Protein AF-A0A0R2KWH1-F1 (afdb_monomer)

Foldseek 3Di:
DDDDPDDPPDQDDPVLLVQLLVLVVPDPDCVLVDDDPDPVRVVVVCVVCVVVCQVVSCVSHDPPDRCPPPRSVVSNCVNSDPDDD

Solvent-accessible surface area (backbone atoms only — not comparable to full-atom values): 5504 Å² total; per-residue (Å²): 136,85,80,73,93,81,72,98,82,69,74,79,51,70,69,55,51,49,54,52,49,56,42,56,70,68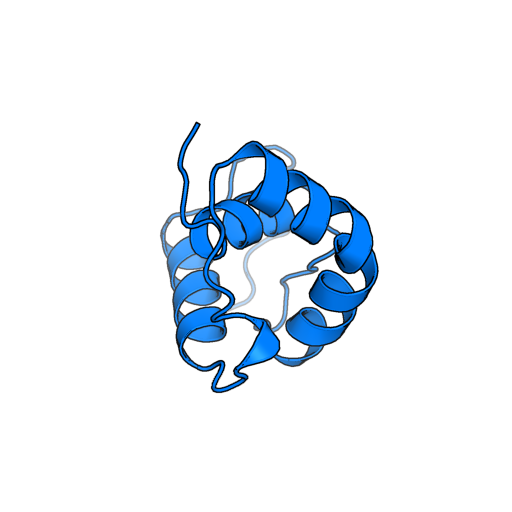,61,89,54,73,82,77,66,67,86,62,93,47,58,66,60,42,51,51,52,46,66,75,41,42,72,56,52,34,62,58,47,46,78,58,47,61,93,93,60,52,46,84,39,68,68,53,32,52,54,51,49,66,70,67,51,88,62,82,132

Secondary structure (DSSP, 8-state):
----S--TT----HHHHHHHHHHHHT---GGGGPPPSSHHHHHHHHHHHHHHHHHHHTTTSPTT--TTSHHHHHHHHHHH-SS--

Organism: NCBI:txid331679

Sequence (85 aa):
MYLKKGDNNLALSQQQKEAIRDALLAIDDPYYFNTFKNAQDEDEWMRINEAYIQSDLQRLMPEGFDTRDLDVWRVIRSFLKQYDE

pLDDT: mean 83.51, std 15.12, range [39.31, 94.75]

Nearest PDB structures (foldseek):
  3u1k-assembly2_D  TM=3.398E-01  e=3.896E+00  Homo sapiens
  6am0-assembly1_A  TM=3.342E-01  e=7.378E+00  Kluyveromyces lactis NRRL Y-1140
  3u1k-assembly2_B  TM=2.979E-01  e=8.286E+00  Homo sapiens

Radius of gyration: 13.66 Å; Cα contacts (8 Å, |Δi|>4): 45; chains: 1; bounding box: 36×22×32 Å

Mean predicted aligned error: 6.97 Å

Structure (mmCIF, N/CA/C/O backbone):
data_AF-A0A0R2KWH1-F1
#
_entry.id   AF-A0A0R2KWH1-F1
#
loop_
_atom_site.group_PDB
_atom_site.id
_atom_site.type_symbol
_atom_site.label_atom_id
_atom_site.label_alt_id
_atom_site.label_comp_id
_atom_site.label_asym_id
_atom_site.label_entity_id
_atom_site.label_seq_id
_atom_site.pdbx_PDB_ins_code
_atom_site.Cartn_x
_atom_site.Cartn_y
_atom_site.Cartn_z
_atom_site.occupancy
_atom_site.B_iso_or_equiv
_atom_site.auth_seq_id
_atom_site.auth_comp_id
_atom_site.auth_asym_id
_atom_site.auth_atom_id
_atom_site.pdbx_PDB_model_num
ATOM 1 N N . MET A 1 1 ? -20.853 -3.508 16.307 1.00 39.31 1 MET A N 1
ATOM 2 C CA . MET A 1 1 ? -20.212 -2.934 17.510 1.00 39.31 1 MET A CA 1
ATOM 3 C C . MET A 1 1 ? -19.355 -1.779 17.014 1.00 39.31 1 MET A C 1
ATOM 5 O O . MET A 1 1 ? -18.295 -2.021 16.463 1.00 39.31 1 MET A O 1
ATOM 9 N N . TYR A 1 2 ? -19.888 -0.557 17.039 1.00 48.03 2 TYR A N 1
ATOM 10 C CA . TYR A 1 2 ? -19.227 0.611 16.449 1.00 48.03 2 TYR A CA 1
ATOM 11 C C . TYR A 1 2 ? -18.203 1.155 17.446 1.00 48.03 2 TYR A C 1
ATOM 13 O O . TYR A 1 2 ? -18.573 1.572 18.545 1.00 48.03 2 TYR A O 1
ATOM 21 N N . LEU A 1 3 ? -16.918 1.085 17.093 1.00 48.06 3 LEU A N 1
ATOM 22 C CA . LEU A 1 3 ? -15.845 1.621 17.921 1.00 48.06 3 LEU A CA 1
ATOM 23 C C . LEU A 1 3 ? -15.915 3.151 17.933 1.00 48.06 3 LEU A C 1
ATOM 25 O O . LEU A 1 3 ? -16.086 3.812 16.910 1.00 48.06 3 LEU A O 1
ATOM 29 N N . LYS A 1 4 ? -15.854 3.675 19.158 1.00 41.34 4 LYS A N 1
ATOM 30 C CA . LYS A 1 4 ? -15.959 5.082 19.531 1.00 41.34 4 LYS A CA 1
ATOM 31 C C . LYS A 1 4 ? -14.971 5.952 18.756 1.00 41.34 4 LYS A C 1
ATOM 33 O O . LYS A 1 4 ? -13.770 5.716 18.771 1.00 41.34 4 LYS A O 1
ATOM 38 N N . LYS A 1 5 ? -15.504 7.053 18.226 1.00 47.34 5 LYS A N 1
ATOM 39 C CA . LYS A 1 5 ? -14.777 8.291 17.934 1.00 47.34 5 LYS A CA 1
ATOM 40 C C . LYS A 1 5 ? -14.182 8.813 19.249 1.00 47.34 5 LYS A C 1
ATOM 42 O O . LYS A 1 5 ? -14.916 9.331 20.089 1.00 47.34 5 LYS A O 1
ATOM 47 N N . GLY A 1 6 ? -12.887 8.627 19.451 1.00 45.19 6 GLY A N 1
ATOM 48 C CA . GLY A 1 6 ? -12.194 9.124 20.634 1.00 45.19 6 GLY A CA 1
ATOM 49 C C . GLY A 1 6 ? -10.867 8.422 20.831 1.00 45.19 6 GLY A C 1
ATOM 50 O O . GLY A 1 6 ? -10.812 7.527 21.656 1.00 45.19 6 GLY A O 1
ATOM 51 N N . ASP A 1 7 ? -9.879 8.781 20.005 1.00 39.41 7 ASP A N 1
ATOM 52 C CA . ASP A 1 7 ? -8.462 8.947 20.369 1.00 39.41 7 ASP A CA 1
ATOM 53 C C . ASP A 1 7 ? -7.675 9.353 19.108 1.00 39.41 7 ASP A C 1
ATOM 55 O O . ASP A 1 7 ? -7.110 8.544 18.375 1.00 39.41 7 ASP A O 1
ATOM 59 N N . ASN A 1 8 ? -7.699 10.657 18.822 1.00 47.44 8 ASN A N 1
ATOM 60 C CA . ASN A 1 8 ? -6.976 11.291 17.719 1.00 47.44 8 ASN A CA 1
ATOM 61 C C . ASN A 1 8 ? -5.459 1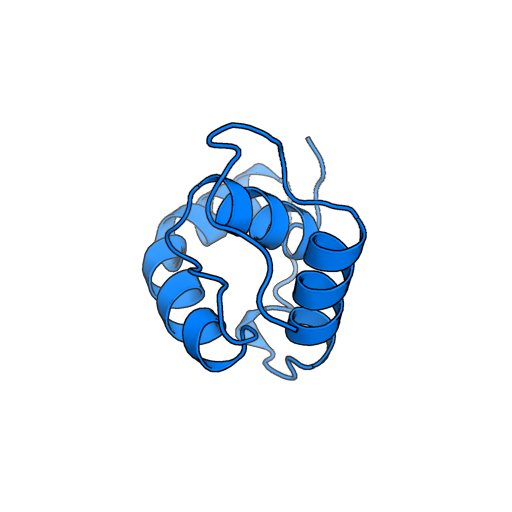1.316 18.017 1.00 47.44 8 ASN A C 1
ATOM 63 O O . ASN A 1 8 ? -4.989 12.334 18.522 1.00 47.44 8 ASN A O 1
ATOM 67 N N . ASN A 1 9 ? -4.735 10.206 17.785 1.00 48.81 9 ASN A N 1
ATOM 68 C CA . ASN A 1 9 ? -3.275 10.096 17.499 1.00 48.81 9 ASN A CA 1
ATOM 69 C C . ASN A 1 9 ? -2.662 8.704 17.787 1.00 48.81 9 ASN A C 1
ATOM 71 O O . ASN A 1 9 ? -1.439 8.568 17.856 1.00 48.81 9 ASN A O 1
ATOM 75 N N . LEU A 1 10 ? -3.454 7.653 17.998 1.00 52.09 10 LEU A N 1
ATOM 76 C CA . LEU A 1 10 ? -2.888 6.328 18.246 1.00 52.09 10 LEU A CA 1
ATOM 77 C C . LEU A 1 10 ? -2.813 5.551 16.937 1.00 52.09 10 LEU A C 1
ATOM 79 O O . LEU A 1 10 ? -3.837 5.250 16.328 1.00 52.09 10 LEU A O 1
ATOM 83 N N . ALA A 1 11 ? -1.577 5.250 16.530 1.00 72.19 11 ALA A N 1
ATOM 84 C CA . ALA A 1 11 ? -1.248 4.336 15.445 1.00 72.19 11 ALA A CA 1
ATOM 85 C C . ALA A 1 11 ? -2.226 3.149 15.403 1.00 72.19 11 ALA A C 1
ATOM 87 O O . ALA A 1 11 ? -2.568 2.602 16.454 1.00 72.19 11 ALA A O 1
ATOM 88 N N . LEU A 1 12 ? -2.646 2.753 14.195 1.00 82.56 12 LEU A N 1
ATOM 89 C CA . LEU A 1 12 ? -3.615 1.676 13.969 1.00 82.56 12 LEU A CA 1
ATOM 90 C C . LEU A 1 12 ? -3.381 0.482 14.906 1.00 82.56 12 LEU A C 1
ATOM 92 O O . LEU A 1 12 ? -2.260 -0.026 15.020 1.00 82.56 12 LEU A O 1
ATOM 96 N N . SER A 1 13 ? -4.448 0.019 15.559 1.00 89.44 13 SER A N 1
ATOM 97 C CA . SER A 1 13 ? -4.393 -1.171 16.409 1.00 89.44 13 SER A CA 1
ATOM 98 C C . SER A 1 13 ? -3.974 -2.403 15.604 1.00 89.44 13 SER A C 1
ATOM 100 O O . SER A 1 13 ? -4.155 -2.463 14.386 1.00 89.44 13 SER A O 1
ATOM 102 N N . GLN A 1 14 ? -3.447 -3.424 16.282 1.00 88.12 14 GLN A N 1
ATOM 103 C CA . GLN A 1 14 ? -3.018 -4.660 15.623 1.00 88.12 14 GLN A CA 1
ATOM 104 C C . GLN A 1 14 ? -4.153 -5.309 14.810 1.00 88.12 14 GLN A C 1
ATOM 106 O O . GLN A 1 14 ? -3.947 -5.684 13.661 1.00 88.12 14 GLN A O 1
ATOM 111 N N . GLN A 1 15 ? -5.371 -5.325 15.357 1.00 89.75 15 GLN A N 1
ATOM 112 C CA . GLN A 1 15 ? -6.553 -5.849 14.670 1.00 89.75 15 GLN A CA 1
ATOM 113 C C . GLN A 1 15 ? -6.904 -5.049 13.403 1.00 89.75 15 GLN A C 1
ATOM 115 O O . GLN A 1 15 ? -7.338 -5.617 12.405 1.00 89.75 15 GLN A O 1
ATOM 120 N N . GLN A 1 16 ? -6.703 -3.727 13.415 1.00 90.69 16 GLN A N 1
ATOM 121 C CA . GLN A 1 16 ? -6.914 -2.892 12.229 1.00 90.69 16 GLN A CA 1
ATOM 122 C C . GLN A 1 16 ? -5.858 -3.155 11.151 1.00 90.69 16 GLN A C 1
ATO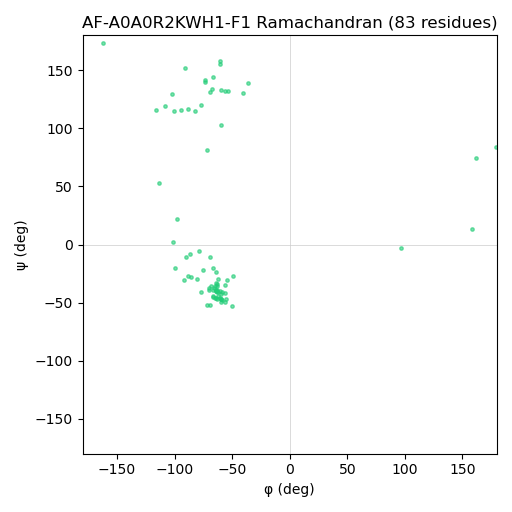M 124 O O . GLN A 1 16 ? -6.194 -3.209 9.971 1.00 90.69 16 GLN A O 1
ATOM 129 N N . LYS A 1 17 ? -4.595 -3.358 11.544 1.00 91.38 17 LYS A N 1
ATOM 130 C CA . LYS A 1 17 ? -3.523 -3.733 10.610 1.00 91.38 17 LYS A CA 1
ATOM 131 C C . LYS A 1 17 ? -3.776 -5.102 9.981 1.00 91.38 17 LYS A C 1
ATOM 133 O O . LYS A 1 17 ? -3.551 -5.262 8.788 1.00 91.38 17 LYS A O 1
ATOM 138 N N . GLU A 1 18 ? -4.266 -6.063 10.763 1.00 91.50 18 GLU A N 1
ATOM 139 C CA . GLU A 1 18 ? -4.661 -7.389 10.272 1.00 91.50 18 GLU A CA 1
ATOM 140 C C . GLU A 1 18 ? -5.809 -7.294 9.265 1.00 91.50 18 GLU A C 1
ATOM 142 O O . GLU A 1 18 ? -5.703 -7.859 8.183 1.00 91.50 18 GLU A O 1
ATOM 147 N N . ALA A 1 19 ? -6.835 -6.485 9.544 1.00 91.56 19 ALA A N 1
ATOM 148 C CA . ALA A 1 19 ? -7.927 -6.259 8.598 1.00 91.56 19 ALA A CA 1
ATOM 149 C C . ALA A 1 19 ? -7.449 -5.642 7.268 1.00 91.56 19 ALA A C 1
ATOM 151 O O . ALA A 1 19 ? -7.907 -6.048 6.202 1.00 91.56 19 ALA A O 1
ATOM 152 N N . ILE A 1 20 ? -6.508 -4.688 7.318 1.00 91.00 20 ILE A N 1
ATOM 153 C CA . ILE A 1 20 ? -5.878 -4.123 6.114 1.00 91.00 20 ILE A CA 1
ATOM 154 C C . ILE A 1 20 ? -5.095 -5.207 5.367 1.00 91.00 20 ILE A C 1
ATOM 156 O O . ILE A 1 20 ? -5.233 -5.338 4.155 1.00 91.00 20 ILE A O 1
ATOM 160 N N . ARG A 1 21 ? -4.286 -6.001 6.076 1.00 91.06 21 ARG A N 1
ATOM 161 C CA . ARG A 1 21 ? -3.487 -7.073 5.475 1.00 91.06 21 ARG A CA 1
ATOM 162 C C . ARG A 1 21 ? -4.363 -8.102 4.770 1.00 91.06 21 ARG A C 1
ATOM 164 O O . ARG A 1 21 ? -4.064 -8.460 3.636 1.00 91.06 21 ARG A O 1
ATOM 171 N N . ASP A 1 22 ? -5.434 -8.551 5.414 1.00 91.69 22 ASP A N 1
ATOM 172 C CA . ASP A 1 22 ? -6.355 -9.533 4.843 1.00 91.69 22 ASP A CA 1
ATOM 173 C C . ASP A 1 22 ? -7.040 -8.987 3.583 1.00 91.69 22 ASP A C 1
ATOM 175 O O . ASP A 1 22 ? -7.168 -9.705 2.592 1.00 91.69 22 ASP A O 1
ATOM 179 N N . ALA A 1 23 ? -7.406 -7.700 3.579 1.00 90.44 23 ALA A N 1
ATOM 180 C CA . ALA A 1 23 ? -7.942 -7.038 2.393 1.00 90.44 23 ALA A CA 1
ATOM 181 C C . ALA A 1 23 ? -6.918 -6.974 1.245 1.00 90.44 23 ALA A C 1
ATOM 183 O O . ALA A 1 23 ? -7.277 -7.205 0.093 1.00 90.44 23 ALA A O 1
ATOM 184 N N . LEU A 1 24 ? -5.642 -6.704 1.544 1.00 90.00 24 LEU A N 1
ATOM 185 C CA . LEU A 1 24 ? -4.577 -6.681 0.535 1.00 90.00 24 LEU A CA 1
ATOM 186 C C . LEU A 1 24 ? -4.249 -8.079 -0.008 1.00 90.00 24 LEU A C 1
ATOM 188 O O . LEU A 1 24 ? -4.007 -8.225 -1.200 1.00 90.00 24 LEU A O 1
ATOM 192 N N . LEU A 1 25 ? -4.278 -9.118 0.832 1.00 88.06 25 LEU A N 1
ATOM 193 C CA . LEU A 1 25 ? -4.055 -10.505 0.402 1.00 88.06 25 LEU A CA 1
ATOM 194 C C . LEU A 1 25 ? -5.161 -11.035 -0.520 1.00 88.06 25 LEU A C 1
ATOM 196 O O . LEU A 1 25 ? -4.940 -12.010 -1.235 1.00 88.06 25 LEU A O 1
ATOM 200 N N . ALA A 1 26 ? -6.339 -10.411 -0.508 1.00 86.81 26 ALA A N 1
ATOM 201 C CA . ALA A 1 26 ? -7.425 -10.733 -1.426 1.00 86.81 26 ALA A CA 1
ATOM 202 C C . ALA A 1 26 ? -7.232 -10.133 -2.834 1.00 86.81 26 ALA A C 1
ATOM 204 O O . ALA A 1 26 ? -8.038 -10.412 -3.723 1.00 86.81 26 ALA A O 1
ATOM 205 N N . ILE A 1 27 ? -6.198 -9.310 -3.048 1.00 86.94 27 ILE A N 1
ATOM 206 C CA . ILE A 1 27 ? -5.886 -8.722 -4.352 1.00 86.94 27 ILE A CA 1
ATOM 207 C C . ILE A 1 27 ? -5.223 -9.775 -5.238 1.00 86.94 27 ILE A C 1
ATOM 209 O O . ILE A 1 27 ? -4.134 -10.260 -4.944 1.00 86.94 27 ILE A O 1
ATOM 213 N N . ASP A 1 28 ? -5.864 -10.063 -6.366 1.00 80.88 28 ASP A N 1
ATOM 214 C CA . ASP A 1 28 ? -5.337 -10.913 -7.436 1.00 80.88 28 ASP A CA 1
ATOM 215 C C . ASP A 1 28 ? -5.090 -10.072 -8.699 1.00 80.88 28 ASP A C 1
ATOM 217 O O . ASP A 1 28 ? -5.632 -10.334 -9.772 1.00 80.88 28 ASP A O 1
ATOM 221 N N . ASP A 1 29 ? -4.338 -8.976 -8.548 1.00 82.62 29 ASP A N 1
ATOM 222 C CA . ASP A 1 29 ? -3.984 -8.081 -9.653 1.00 82.62 29 ASP A CA 1
ATOM 223 C C . ASP A 1 29 ? -2.456 -8.077 -9.878 1.00 82.62 29 ASP A C 1
ATOM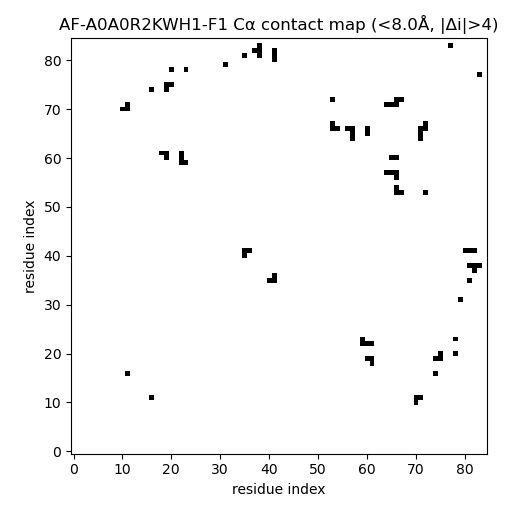 225 O O . ASP A 1 29 ? -1.705 -7.610 -9.010 1.00 82.62 29 ASP A O 1
ATOM 229 N N . PRO A 1 30 ? -1.982 -8.550 -11.054 1.00 82.12 30 PRO A N 1
ATOM 230 C CA . PRO A 1 30 ? -0.577 -8.514 -11.468 1.00 82.12 30 PRO A CA 1
ATOM 231 C C . PRO A 1 30 ? 0.116 -7.163 -11.306 1.00 82.12 30 PRO A C 1
ATOM 233 O O . PRO A 1 30 ? 1.332 -7.124 -11.128 1.00 82.12 30 PRO A O 1
ATOM 236 N N . TYR A 1 31 ? -0.636 -6.063 -11.348 1.00 82.88 31 TYR A N 1
ATOM 237 C CA . TYR A 1 31 ? -0.126 -4.711 -11.170 1.00 82.88 31 TYR A CA 1
ATOM 238 C C . TYR A 1 31 ? 0.628 -4.519 -9.844 1.00 82.88 31 TYR A C 1
ATOM 240 O O . TYR A 1 31 ? 1.630 -3.804 -9.804 1.00 82.88 31 TYR A O 1
ATOM 248 N N . TYR A 1 32 ? 0.191 -5.188 -8.774 1.00 82.00 32 TYR A N 1
ATOM 249 C CA . TYR A 1 32 ? 0.829 -5.111 -7.455 1.00 82.00 32 TYR A CA 1
ATOM 250 C C . TYR A 1 32 ? 1.980 -6.114 -7.278 1.00 82.00 32 TYR A C 1
ATOM 252 O O . TYR A 1 32 ? 2.732 -6.012 -6.313 1.00 82.00 32 TYR A O 1
ATOM 260 N N . PHE A 1 33 ? 2.173 -7.042 -8.221 1.00 75.75 33 PHE A N 1
ATOM 261 C CA . PHE A 1 33 ? 3.237 -8.056 -8.194 1.00 75.75 33 PHE A CA 1
ATOM 262 C C . PHE A 1 33 ? 4.469 -7.667 -9.033 1.00 75.75 33 PHE A C 1
ATOM 264 O O . PHE A 1 33 ? 5.246 -8.531 -9.446 1.00 75.75 33 PHE A O 1
ATOM 271 N N . ASN A 1 34 ? 4.667 -6.374 -9.305 1.00 79.31 34 ASN A N 1
ATOM 272 C CA . ASN A 1 34 ? 5.844 -5.887 -10.026 1.00 79.31 34 ASN A CA 1
ATOM 273 C C . ASN A 1 34 ? 7.137 -6.245 -9.288 1.00 79.31 34 ASN A C 1
ATOM 275 O O . ASN A 1 34 ? 7.262 -5.989 -8.101 1.00 79.31 34 ASN A O 1
ATOM 279 N N . THR A 1 35 ? 8.139 -6.772 -9.989 1.00 81.75 35 THR A N 1
ATOM 280 C CA . THR A 1 35 ? 9.473 -6.988 -9.412 1.00 81.75 35 THR A CA 1
ATOM 281 C C . THR A 1 35 ? 10.325 -5.735 -9.589 1.00 81.75 35 THR A C 1
ATOM 283 O O . THR A 1 35 ? 10.632 -5.358 -10.725 1.00 81.75 35 THR A O 1
ATOM 286 N N . PHE A 1 36 ? 10.736 -5.108 -8.490 1.00 88.50 36 PHE A N 1
ATOM 287 C CA . PHE A 1 36 ? 11.613 -3.936 -8.523 1.00 88.50 36 PHE A CA 1
ATOM 288 C C . PHE A 1 36 ? 13.086 -4.346 -8.445 1.00 88.50 36 PHE A C 1
ATOM 290 O O . PHE A 1 36 ? 13.426 -5.392 -7.898 1.00 88.50 36 PHE A O 1
ATOM 297 N N . LYS A 1 37 ? 13.985 -3.538 -9.022 1.00 88.81 37 LYS A N 1
ATOM 298 C CA . LYS A 1 37 ? 15.431 -3.832 -8.999 1.00 88.81 37 LYS A CA 1
ATOM 299 C C . LYS A 1 37 ? 16.088 -3.438 -7.679 1.00 88.81 37 LYS A C 1
ATOM 301 O O . LYS A 1 37 ? 17.123 -3.995 -7.321 1.00 88.81 37 LYS A O 1
ATOM 306 N N . ASN A 1 38 ? 15.550 -2.411 -7.028 1.00 90.62 38 ASN A N 1
ATOM 307 C CA . ASN A 1 38 ? 16.043 -1.826 -5.789 1.00 90.62 38 ASN A CA 1
ATOM 308 C C . ASN A 1 38 ? 14.921 -0.989 -5.136 1.00 90.62 38 ASN A C 1
ATOM 310 O O . ASN A 1 38 ? 13.872 -0.768 -5.746 1.00 90.62 38 ASN A O 1
ATOM 314 N N . ALA A 1 39 ? 15.171 -0.493 -3.921 1.00 90.06 39 ALA A N 1
ATOM 315 C CA . ALA A 1 39 ? 14.215 0.320 -3.169 1.00 90.06 39 ALA A CA 1
ATOM 316 C C . ALA A 1 39 ? 13.869 1.659 -3.851 1.00 90.06 39 ALA A C 1
ATOM 318 O O . ALA A 1 39 ? 12.729 2.105 -3.778 1.00 90.06 39 ALA A O 1
ATOM 319 N N . GLN A 1 40 ? 14.820 2.286 -4.553 1.00 92.50 40 GLN A N 1
ATOM 320 C CA . GLN A 1 40 ? 14.597 3.567 -5.231 1.00 92.50 40 GLN A CA 1
ATOM 321 C C . GLN A 1 40 ? 13.600 3.431 -6.392 1.00 92.50 40 GLN A C 1
ATOM 323 O O . GLN A 1 40 ? 12.699 4.259 -6.519 1.00 92.50 40 GLN A O 1
ATOM 328 N N . ASP A 1 41 ? 13.738 2.380 -7.203 1.00 91.56 41 ASP A N 1
ATOM 329 C CA . ASP A 1 41 ? 12.821 2.070 -8.303 1.00 91.56 41 ASP A CA 1
ATOM 330 C C . ASP A 1 41 ? 11.401 1.797 -7.767 1.00 91.56 41 ASP A C 1
ATOM 332 O O . ASP A 1 41 ? 10.412 2.258 -8.342 1.00 91.56 41 ASP A O 1
ATOM 336 N N . GLU A 1 42 ? 11.293 1.072 -6.649 1.00 92.00 42 GLU A N 1
ATOM 337 C CA . GLU A 1 42 ? 10.017 0.797 -5.978 1.00 92.00 42 GLU A CA 1
ATOM 338 C C . GLU A 1 42 ? 9.367 2.072 -5.423 1.00 92.00 42 GLU A C 1
AT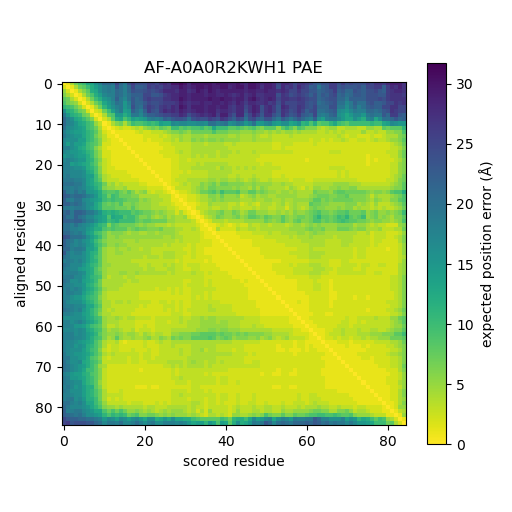OM 340 O O . GLU A 1 42 ? 8.175 2.306 -5.631 1.00 92.00 42 GLU A O 1
ATOM 345 N N . ASP A 1 43 ? 10.140 2.927 -4.751 1.00 91.38 43 ASP A N 1
ATOM 346 C CA . ASP A 1 43 ? 9.636 4.182 -4.197 1.00 91.38 43 ASP A CA 1
ATOM 347 C C . ASP A 1 43 ? 9.204 5.165 -5.283 1.00 91.38 43 ASP A C 1
ATOM 349 O O . ASP A 1 43 ? 8.185 5.847 -5.130 1.00 91.38 43 ASP A O 1
ATOM 353 N N . GLU A 1 44 ? 9.929 5.227 -6.401 1.00 92.44 44 GLU A N 1
ATOM 354 C CA . GLU A 1 44 ? 9.524 6.035 -7.546 1.00 92.44 44 GLU A CA 1
ATOM 355 C C . GLU A 1 44 ? 8.210 5.527 -8.149 1.00 92.44 44 GLU A C 1
ATOM 357 O O . GLU A 1 44 ? 7.293 6.326 -8.371 1.00 92.44 44 GLU A O 1
ATOM 362 N N . TRP A 1 45 ? 8.077 4.212 -8.351 1.00 92.25 45 TRP A N 1
ATOM 363 C CA . TRP A 1 45 ? 6.836 3.613 -8.837 1.00 92.25 45 TRP A CA 1
ATOM 364 C C . TRP A 1 45 ? 5.665 3.876 -7.885 1.00 92.25 45 TRP A C 1
ATOM 366 O O . TRP A 1 45 ? 4.600 4.307 -8.334 1.00 92.25 45 TRP A O 1
ATOM 376 N N . MET A 1 46 ? 5.864 3.696 -6.575 1.00 91.38 46 MET A N 1
ATOM 377 C CA . MET A 1 46 ? 4.847 3.984 -5.560 1.00 91.38 46 MET A CA 1
ATOM 378 C C . MET A 1 46 ? 4.426 5.450 -5.600 1.00 91.38 46 MET A C 1
ATOM 380 O O . MET A 1 46 ? 3.234 5.743 -5.626 1.00 91.38 46 MET A O 1
ATOM 384 N N . ARG A 1 47 ? 5.384 6.381 -5.664 1.00 92.44 47 ARG A N 1
ATOM 385 C CA . ARG A 1 47 ? 5.111 7.825 -5.700 1.00 92.44 47 ARG A CA 1
ATOM 386 C C . ARG A 1 47 ? 4.333 8.240 -6.949 1.00 92.44 47 ARG A C 1
ATOM 388 O O . ARG A 1 47 ? 3.446 9.082 -6.858 1.00 92.44 47 ARG A O 1
ATOM 395 N N . ILE A 1 48 ? 4.669 7.685 -8.115 1.00 94.19 48 ILE A N 1
ATOM 396 C CA . ILE A 1 48 ? 3.979 7.999 -9.378 1.00 94.19 48 ILE A CA 1
ATOM 397 C C . ILE A 1 48 ? 2.532 7.499 -9.343 1.00 94.19 48 ILE A C 1
ATOM 399 O O . ILE A 1 48 ? 1.630 8.185 -9.824 1.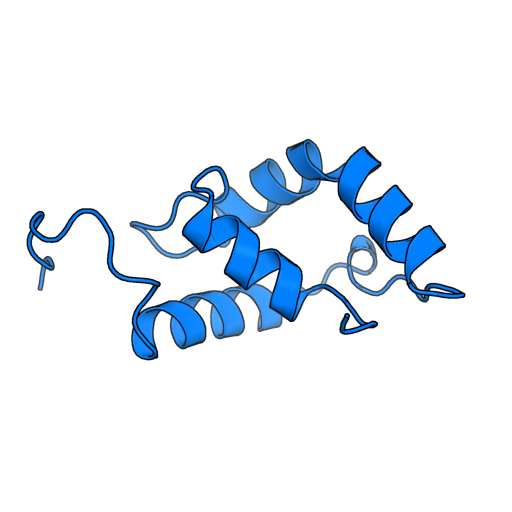00 94.19 48 ILE A O 1
ATOM 403 N N . ASN A 1 49 ? 2.309 6.323 -8.758 1.00 93.12 49 ASN A N 1
ATOM 404 C CA . ASN A 1 49 ? 1.024 5.634 -8.814 1.00 93.12 49 ASN A CA 1
ATOM 405 C C . ASN A 1 49 ? 0.176 5.780 -7.544 1.00 93.12 49 ASN A C 1
ATOM 407 O O . ASN A 1 49 ? -0.924 5.237 -7.485 1.00 93.12 49 ASN A O 1
ATOM 411 N N . GLU A 1 50 ? 0.645 6.528 -6.546 1.00 93.56 50 GLU A N 1
ATOM 412 C CA . GLU A 1 50 ? 0.039 6.638 -5.214 1.00 93.56 50 GLU A CA 1
ATOM 413 C C . GLU A 1 50 ? -1.462 6.947 -5.269 1.00 93.56 50 GLU A C 1
ATOM 415 O O . GLU A 1 50 ? -2.272 6.201 -4.724 1.00 93.56 50 GLU A O 1
ATOM 420 N N . ALA A 1 51 ? -1.857 7.995 -5.995 1.00 93.94 51 ALA A N 1
ATOM 421 C CA . ALA A 1 51 ? -3.260 8.401 -6.085 1.00 93.94 51 ALA A CA 1
ATOM 422 C 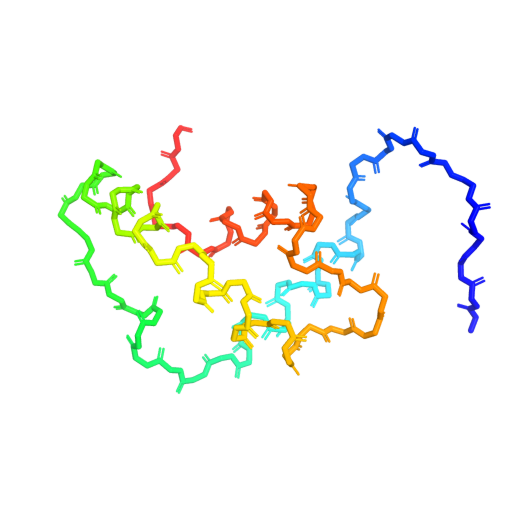C . ALA A 1 51 ? -4.152 7.346 -6.768 1.00 93.94 51 ALA A C 1
ATOM 424 O O . ALA A 1 51 ? -5.331 7.203 -6.418 1.00 93.94 51 ALA A O 1
ATOM 425 N N . TYR A 1 52 ? -3.596 6.613 -7.739 1.00 92.69 52 TYR A N 1
ATOM 426 C CA . TYR A 1 52 ? -4.287 5.514 -8.409 1.00 92.69 52 TYR A CA 1
ATOM 427 C C . TYR A 1 52 ? -4.473 4.342 -7.447 1.00 92.69 52 TYR A C 1
ATOM 429 O O . TYR A 1 52 ? -5.606 3.918 -7.234 1.00 92.69 52 TYR A O 1
ATOM 437 N N . ILE A 1 53 ? -3.392 3.901 -6.798 1.00 92.62 53 ILE A N 1
ATOM 438 C CA . ILE A 1 53 ? -3.403 2.794 -5.838 1.00 92.62 53 ILE A CA 1
ATOM 439 C C . ILE A 1 53 ? -4.365 3.095 -4.687 1.00 92.62 53 ILE A C 1
ATOM 441 O O . ILE A 1 53 ? -5.219 2.277 -4.369 1.00 92.62 53 ILE A O 1
ATOM 445 N N . GLN A 1 54 ? -4.299 4.291 -4.096 1.00 94.75 54 GLN A N 1
ATOM 446 C CA . GLN A 1 54 ? -5.232 4.696 -3.043 1.00 94.75 54 GLN A CA 1
ATOM 447 C C . GLN A 1 54 ? -6.686 4.582 -3.508 1.00 94.75 54 GLN A C 1
ATOM 449 O O . GLN A 1 54 ? -7.526 4.035 -2.794 1.00 94.75 54 GLN A O 1
ATOM 454 N N . SER A 1 55 ? -6.995 5.084 -4.705 1.00 93.88 55 SER A N 1
ATOM 455 C CA . SER A 1 55 ? -8.360 5.070 -5.235 1.00 93.88 55 SER A CA 1
ATOM 456 C C . SER A 1 55 ? -8.849 3.662 -5.569 1.00 93.88 55 SER A C 1
ATOM 458 O O . SER A 1 55 ? -10.033 3.375 -5.393 1.00 93.88 55 SER A O 1
ATOM 460 N N . ASP A 1 56 ? -7.955 2.802 -6.045 1.00 92.19 56 ASP A N 1
ATOM 461 C CA . ASP A 1 56 ? -8.253 1.421 -6.396 1.00 92.19 56 ASP A CA 1
ATOM 462 C C . ASP A 1 56 ? -8.490 0.569 -5.140 1.00 92.19 56 ASP A C 1
ATOM 464 O O . ASP A 1 56 ? -9.571 0.002 -4.954 1.00 92.19 56 ASP A O 1
ATOM 468 N N . LEU A 1 57 ? -7.547 0.621 -4.196 1.00 92.56 57 LEU A N 1
ATOM 469 C CA . LEU A 1 57 ? -7.627 -0.080 -2.917 1.00 92.56 57 LEU A CA 1
ATOM 470 C C . LEU A 1 57 ? -8.799 0.377 -2.054 1.00 92.56 57 LEU A C 1
ATOM 472 O O . LEU A 1 57 ? -9.343 -0.429 -1.303 1.00 92.56 57 LEU A O 1
ATOM 476 N N . GLN A 1 58 ? -9.241 1.635 -2.169 1.00 94.38 58 GLN A N 1
ATOM 477 C CA . GLN A 1 58 ? -10.379 2.141 -1.393 1.00 94.38 58 GLN A CA 1
ATOM 478 C C . GLN A 1 58 ? -11.639 1.283 -1.563 1.00 94.38 58 GLN A C 1
ATOM 480 O O . GLN A 1 58 ? -12.445 1.199 -0.638 1.00 94.38 58 GLN A O 1
ATOM 485 N N . ARG A 1 59 ? -11.820 0.649 -2.730 1.00 90.69 59 ARG A N 1
ATOM 486 C CA . ARG A 1 59 ? -12.974 -0.222 -3.007 1.00 90.69 59 ARG A CA 1
ATOM 487 C C . ARG A 1 59 ? -12.881 -1.584 -2.322 1.00 90.69 59 ARG A C 1
ATOM 489 O O . ARG A 1 59 ? -13.902 -2.245 -2.169 1.00 90.69 59 ARG A O 1
ATOM 496 N N . LEU A 1 60 ? -11.670 -1.999 -1.960 1.00 89.62 60 LEU A N 1
ATOM 497 C CA . LEU A 1 60 ? -11.365 -3.292 -1.348 1.00 89.62 60 LEU A CA 1
ATOM 498 C C . LEU A 1 60 ? -11.210 -3.187 0.172 1.00 89.62 60 LEU A C 1
ATOM 500 O O . LEU A 1 60 ? -11.320 -4.189 0.875 1.00 89.62 60 LEU A O 1
ATOM 504 N N . MET A 1 61 ? -10.960 -1.981 0.684 1.00 91.25 61 MET A N 1
ATOM 505 C CA . MET A 1 61 ? -10.810 -1.754 2.115 1.00 91.25 61 MET A CA 1
ATOM 506 C C . MET A 1 61 ? -12.126 -1.986 2.879 1.00 91.25 61 MET A C 1
ATOM 508 O O . MET A 1 61 ? -13.201 -1.627 2.388 1.00 91.25 61 MET A O 1
ATOM 512 N N . PRO A 1 62 ? -12.061 -2.525 4.112 1.00 87.31 62 PRO A N 1
ATOM 513 C CA . PRO A 1 62 ? -13.229 -2.636 4.977 1.00 87.31 62 PRO A CA 1
ATOM 514 C C . PRO A 1 62 ? -13.840 -1.266 5.305 1.00 87.31 62 PRO A C 1
ATOM 516 O O . PRO A 1 62 ? -13.154 -0.240 5.325 1.00 87.31 62 PRO A O 1
ATOM 519 N N . GLU A 1 63 ? -15.134 -1.254 5.628 1.00 87.19 63 GLU A N 1
ATOM 520 C CA . GLU A 1 63 ? -15.829 -0.034 6.044 1.00 87.19 63 GLU A CA 1
ATOM 521 C C . GLU A 1 63 ? -15.132 0.610 7.258 1.00 87.19 63 GLU A C 1
ATOM 523 O O . GLU A 1 63 ? -14.817 -0.059 8.244 1.00 87.19 63 GLU A O 1
ATOM 528 N N . GLY A 1 64 ? -14.891 1.922 7.184 1.00 85.69 64 GLY A N 1
ATOM 529 C CA . GLY A 1 64 ? -14.203 2.683 8.231 1.00 85.69 64 GLY A CA 1
ATOM 530 C C . GLY A 1 64 ? -12.704 2.900 8.006 1.00 85.69 64 GLY A C 1
ATOM 531 O O . GLY A 1 64 ? -12.099 3.624 8.793 1.00 85.69 64 GLY A O 1
ATOM 532 N N . PHE A 1 65 ? -12.120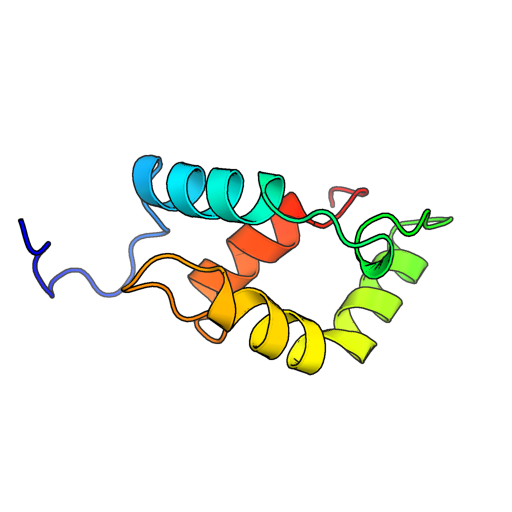 2.346 6.938 1.00 90.25 65 PHE A N 1
ATOM 533 C CA . PHE A 1 65 ? -10.766 2.686 6.493 1.00 90.25 65 PHE A CA 1
ATOM 534 C C . PHE A 1 65 ? -10.798 3.624 5.281 1.00 90.25 65 PHE A C 1
ATOM 536 O O . PHE A 1 65 ? -11.458 3.346 4.278 1.00 90.25 65 PHE A O 1
ATOM 543 N N . ASP A 1 66 ? -10.052 4.725 5.370 1.00 92.69 66 ASP A N 1
ATOM 544 C CA . ASP A 1 66 ? -9.816 5.648 4.258 1.00 92.69 66 ASP A CA 1
ATOM 545 C C . ASP A 1 66 ? -8.365 5.495 3.793 1.00 92.69 66 ASP A C 1
ATOM 547 O O . ASP A 1 66 ? -7.439 5.726 4.566 1.00 92.69 66 ASP A O 1
ATOM 551 N N . THR A 1 67 ? -8.143 5.101 2.540 1.00 92.50 67 THR A N 1
ATOM 552 C CA . THR A 1 67 ? -6.790 4.933 1.981 1.00 92.50 67 THR A CA 1
ATOM 553 C C . THR A 1 67 ? -6.050 6.254 1.795 1.00 92.50 67 THR A C 1
ATOM 555 O O . THR A 1 67 ? -4.849 6.238 1.530 1.00 92.50 67 THR A O 1
ATOM 558 N N . ARG A 1 68 ? -6.740 7.393 1.931 1.00 94.00 68 ARG A N 1
ATOM 559 C CA . ARG A 1 68 ? -6.144 8.735 1.928 1.00 94.00 68 ARG A CA 1
ATOM 560 C C . ARG A 1 68 ? -5.746 9.207 3.323 1.00 94.00 68 ARG A C 1
ATOM 562 O O . ARG A 1 68 ? -5.057 10.221 3.434 1.00 94.00 68 ARG A O 1
ATOM 569 N N . ASP A 1 69 ? -6.160 8.499 4.375 1.00 93.31 69 ASP A N 1
ATOM 570 C CA . ASP A 1 69 ? -5.651 8.741 5.721 1.00 93.31 69 ASP A CA 1
ATOM 571 C C . ASP A 1 69 ? -4.167 8.356 5.793 1.00 93.31 69 ASP A C 1
ATOM 573 O O . ASP A 1 69 ? -3.757 7.301 5.307 1.00 93.31 69 ASP A O 1
ATOM 577 N N . LEU A 1 70 ? -3.345 9.223 6.388 1.00 91.00 70 LEU A N 1
ATOM 578 C CA . LEU A 1 70 ? -1.891 9.053 6.393 1.00 91.00 70 LEU A CA 1
ATOM 579 C C . LEU A 1 70 ? -1.443 7.808 7.165 1.00 91.00 70 LEU A C 1
ATOM 581 O O . LEU A 1 70 ? -0.468 7.169 6.761 1.00 91.00 70 LEU A O 1
ATOM 585 N N . ASP A 1 71 ? -2.123 7.459 8.257 1.00 89.62 71 ASP A N 1
ATOM 586 C CA . ASP A 1 71 ? -1.748 6.314 9.086 1.00 89.62 71 ASP A CA 1
ATOM 587 C C . ASP A 1 71 ? -2.183 5.003 8.428 1.00 89.62 71 ASP A C 1
ATOM 589 O O . ASP A 1 71 ? -1.404 4.044 8.387 1.00 89.62 71 ASP A O 1
ATOM 593 N N . VAL A 1 72 ? -3.382 4.979 7.839 1.00 91.25 72 VAL A N 1
ATOM 594 C CA . VAL A 1 72 ? -3.851 3.857 7.009 1.00 91.25 72 VAL A CA 1
ATOM 595 C C . VAL A 1 72 ? -2.920 3.647 5.822 1.00 91.25 72 VAL A C 1
ATOM 597 O O . VAL A 1 72 ? -2.441 2.534 5.595 1.00 91.25 72 VAL A O 1
ATOM 600 N N . TRP A 1 73 ? -2.603 4.718 5.097 1.00 93.19 73 TRP A N 1
ATOM 601 C CA . TRP A 1 73 ? -1.755 4.648 3.918 1.00 93.19 73 TRP A CA 1
ATOM 602 C C . TRP A 1 73 ? -0.333 4.190 4.243 1.00 93.19 73 TRP A C 1
ATOM 604 O O . TRP A 1 73 ? 0.236 3.380 3.513 1.00 93.19 73 TRP A O 1
ATOM 614 N N . ARG A 1 74 ? 0.234 4.635 5.371 1.00 90.94 74 ARG A N 1
ATOM 615 C CA . ARG A 1 74 ? 1.553 4.175 5.826 1.00 90.94 74 ARG A CA 1
ATOM 616 C C . ARG A 1 74 ? 1.581 2.664 6.052 1.00 90.94 74 ARG A C 1
ATOM 618 O O . ARG A 1 74 ? 2.536 2.011 5.638 1.00 90.94 74 ARG A O 1
ATOM 625 N N . VAL A 1 75 ? 0.537 2.107 6.670 1.00 91.38 75 VAL A N 1
ATOM 626 C CA . VAL A 1 75 ? 0.4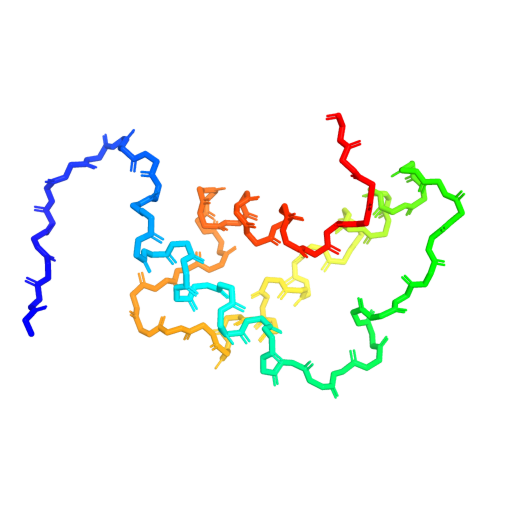23 0.655 6.881 1.00 91.38 75 VAL A CA 1
ATOM 627 C C . VAL A 1 75 ? 0.255 -0.079 5.553 1.00 91.38 75 VAL A C 1
ATOM 629 O O . VAL A 1 75 ? 0.963 -1.054 5.312 1.00 91.38 75 VAL A O 1
ATOM 632 N N . ILE A 1 76 ? -0.607 0.411 4.659 1.00 91.50 76 ILE A N 1
ATOM 633 C CA . ILE A 1 76 ? -0.774 -0.171 3.319 1.00 91.50 76 ILE A CA 1
ATOM 634 C C . ILE A 1 76 ? 0.566 -0.207 2.576 1.00 91.50 76 ILE A C 1
ATOM 636 O O . ILE A 1 76 ? 0.965 -1.263 2.089 1.00 91.50 76 ILE A O 1
ATOM 640 N N . ARG A 1 77 ? 1.308 0.908 2.547 1.00 90.62 77 ARG A N 1
ATOM 641 C CA . ARG A 1 77 ? 2.626 0.971 1.900 1.00 90.62 77 ARG A CA 1
ATOM 642 C C . ARG A 1 77 ? 3.612 -0.034 2.487 1.00 90.62 77 ARG A C 1
ATOM 644 O O . ARG A 1 77 ? 4.314 -0.672 1.714 1.00 90.62 77 ARG A O 1
ATOM 651 N N . SER A 1 78 ? 3.630 -0.217 3.809 1.00 89.88 78 SER A N 1
ATOM 652 C CA . SER A 1 78 ? 4.507 -1.220 4.435 1.00 89.88 78 SER A CA 1
ATOM 653 C C . SER A 1 78 ? 4.174 -2.663 4.048 1.00 89.88 78 SER A C 1
ATOM 655 O O . SER A 1 78 ? 5.046 -3.515 4.110 1.00 89.88 78 SER A O 1
ATOM 657 N N . PHE A 1 79 ? 2.935 -2.952 3.638 1.00 89.75 79 PHE A N 1
ATOM 658 C CA . PHE A 1 79 ? 2.565 -4.283 3.149 1.00 89.75 79 PHE A CA 1
ATOM 659 C C . PHE A 1 79 ? 2.797 -4.467 1.650 1.00 89.75 79 PHE A C 1
ATOM 661 O O . PHE A 1 79 ? 2.981 -5.597 1.209 1.00 89.75 79 PHE A O 1
ATOM 668 N N . LEU A 1 80 ? 2.752 -3.386 0.868 1.00 88.62 80 LEU A N 1
ATOM 669 C CA . LEU A 1 80 ? 2.948 -3.448 -0.580 1.00 88.62 80 LEU A CA 1
ATOM 670 C C . LEU A 1 80 ? 4.422 -3.387 -1.001 1.00 88.62 80 LEU A C 1
ATOM 672 O O . LEU A 1 80 ? 4.750 -3.886 -2.074 1.00 88.62 80 LEU A O 1
ATOM 676 N N . LYS A 1 81 ? 5.290 -2.750 -0.205 1.00 88.06 81 LYS A N 1
ATOM 677 C CA . LYS A 1 81 ? 6.721 -2.654 -0.515 1.00 88.06 81 LYS A CA 1
ATOM 678 C C . LYS A 1 81 ? 7.434 -3.989 -0.287 1.00 88.06 81 LYS A C 1
ATOM 680 O O . LYS A 1 81 ? 7.156 -4.704 0.671 1.00 88.06 81 LYS A O 1
ATOM 685 N N . GLN A 1 82 ? 8.375 -4.300 -1.169 1.00 84.00 82 GLN A N 1
ATOM 686 C CA . GLN A 1 82 ? 9.267 -5.458 -1.102 1.00 84.00 82 GLN A CA 1
ATOM 687 C C . GLN A 1 82 ? 10.566 -5.124 -0.378 1.00 84.00 82 GLN A C 1
ATOM 689 O O . GLN A 1 82 ? 11.167 -6.002 0.241 1.00 84.00 82 GLN A O 1
ATOM 694 N N . TYR A 1 83 ? 11.011 -3.871 -0.480 1.00 82.62 83 TYR A N 1
ATOM 695 C CA . TYR A 1 83 ? 12.182 -3.376 0.221 1.00 82.62 83 TYR A CA 1
ATOM 696 C C . TYR A 1 83 ? 11.749 -2.586 1.454 1.00 82.62 83 TYR A C 1
ATOM 698 O O . TYR A 1 83 ? 11.144 -1.515 1.347 1.00 82.62 83 TYR A O 1
ATOM 706 N N . ASP A 1 84 ? 12.093 -3.114 2.624 1.00 67.19 84 ASP A N 1
ATOM 707 C CA . ASP A 1 84 ? 12.038 -2.358 3.872 1.00 67.19 84 ASP A CA 1
ATOM 708 C C . ASP A 1 84 ? 13.197 -1.344 3.910 1.00 67.19 84 ASP A C 1
ATOM 710 O O . ASP A 1 84 ? 14.310 -1.649 3.468 1.00 67.19 84 ASP A O 1
ATOM 714 N N . GLU A 1 85 ? 12.924 -0.134 4.412 1.00 54.84 85 GLU A N 1
ATOM 715 C CA . GLU A 1 85 ? 13.967 0.829 4.814 1.00 54.84 85 GLU A CA 1
ATOM 716 C C . GLU A 1 85 ? 14.651 0.398 6.118 1.00 54.84 85 GLU A C 1
ATOM 718 O O . GLU A 1 85 ? 13.935 -0.009 7.065 1.00 54.84 85 GLU A O 1
#